Protein AF-A0AAJ4W928-F1 (afdb_monomer)

Organism: NCBI:txid1122977

Sequence (63 aa):
MRQEIQEGWAHFFLVTYWDSYDSIKAFAGDNYSIAVTYQDDEVFELLSDPFVFHHEVSQVNPI

Solvent-accessible surface area (backbone atoms only — not comparable to full-atom values): 4488 Å² total; per-residue (Å²): 123,50,78,46,80,54,100,93,42,79,48,76,52,82,85,85,89,73,98,45,71,65,60,46,31,73,73,45,37,95,58,50,48,36,67,85,78,58,87,72,41,65,84,70,70,67,78,76,62,87,59,51,88,86,79,87,80,91,74,85,80,84,130

Secondary structure (DSSP, 8-state):
-EEEEETTEEEEE-----S-HHHHHHHH-TTTTS----GGGGGGT----S-------S-----

Mean predicted aligned error: 4.12 Å

Structure (mmCIF, N/CA/C/O backbone):
data_AF-A0AAJ4W928-F1
#
_entry.id   AF-A0AAJ4W928-F1
#
loop_
_atom_site.group_PDB
_atom_site.id
_atom_site.type_symbol
_atom_site.label_atom_id
_atom_site.label_alt_id
_atom_site.label_comp_id
_atom_site.label_asym_id
_atom_site.label_entity_id
_atom_site.label_seq_id
_atom_site.pdbx_PDB_ins_code
_atom_site.Cartn_x
_atom_site.Cartn_y
_atom_site.Cartn_z
_atom_site.occupancy
_atom_site.B_iso_or_equiv
_atom_site.auth_seq_id
_atom_site.auth_comp_id
_atom_site.auth_asym_id
_atom_site.auth_atom_id
_atom_site.pdbx_PDB_model_num
ATOM 1 N N . MET A 1 1 ? 1.396 -7.023 10.734 1.00 71.19 1 MET A N 1
ATOM 2 C CA . MET A 1 1 ? 0.301 -6.063 10.973 1.00 71.19 1 MET A CA 1
ATOM 3 C C . MET A 1 1 ? 0.301 -5.737 12.455 1.00 71.19 1 MET A C 1
ATOM 5 O O . MET A 1 1 ? 0.285 -6.666 13.255 1.00 71.19 1 MET A O 1
ATOM 9 N N . ARG A 1 2 ? 0.409 -4.457 12.817 1.00 88.06 2 ARG A N 1
ATOM 10 C CA . ARG A 1 2 ? 0.289 -4.000 14.211 1.00 88.06 2 ARG A CA 1
ATOM 11 C C . ARG A 1 2 ? -1.075 -3.345 14.384 1.00 88.06 2 ARG A C 1
ATOM 13 O O . ARG A 1 2 ? -1.493 -2.619 13.489 1.00 88.06 2 ARG A O 1
ATOM 20 N N . GLN A 1 3 ? -1.732 -3.599 15.510 1.00 91.62 3 GLN A N 1
ATOM 21 C CA . GLN A 1 3 ? -3.035 -3.029 15.837 1.00 91.62 3 GLN A CA 1
ATOM 22 C C . GLN A 1 3 ? -2.951 -2.229 17.137 1.00 91.62 3 GLN A C 1
ATOM 24 O O . GLN A 1 3 ? -2.320 -2.680 18.094 1.00 91.62 3 GLN A O 1
ATOM 29 N N . GLU A 1 4 ? -3.619 -1.078 17.183 1.00 92.75 4 GLU A N 1
ATOM 30 C 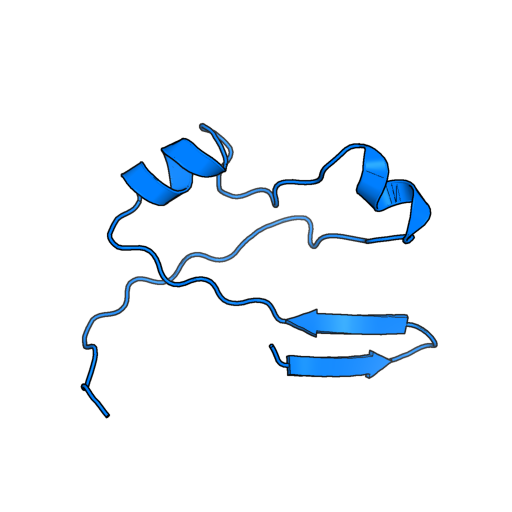CA . GLU A 1 4 ? -3.825 -0.281 18.396 1.00 92.75 4 GLU A CA 1
ATOM 31 C C . GLU A 1 4 ? -5.282 0.156 18.521 1.00 92.75 4 GLU A C 1
ATOM 33 O O . GLU A 1 4 ? -5.928 0.427 17.516 1.00 92.75 4 GLU A O 1
ATOM 38 N N . ILE A 1 5 ? -5.803 0.238 19.748 1.00 95.06 5 ILE A N 1
ATOM 39 C CA . ILE A 1 5 ? -7.147 0.766 20.012 1.00 95.06 5 ILE A CA 1
ATOM 40 C C . ILE A 1 5 ? -7.011 2.163 20.612 1.00 95.06 5 ILE A C 1
ATOM 42 O O . ILE A 1 5 ? -6.374 2.310 21.656 1.00 95.06 5 ILE A O 1
ATOM 46 N N . GLN A 1 6 ? -7.601 3.173 19.975 1.00 92.50 6 GLN A N 1
ATOM 47 C CA . GLN A 1 6 ? -7.581 4.564 20.440 1.00 92.50 6 GLN A CA 1
ATOM 48 C C . GLN A 1 6 ? -8.932 5.222 20.146 1.00 92.50 6 GLN 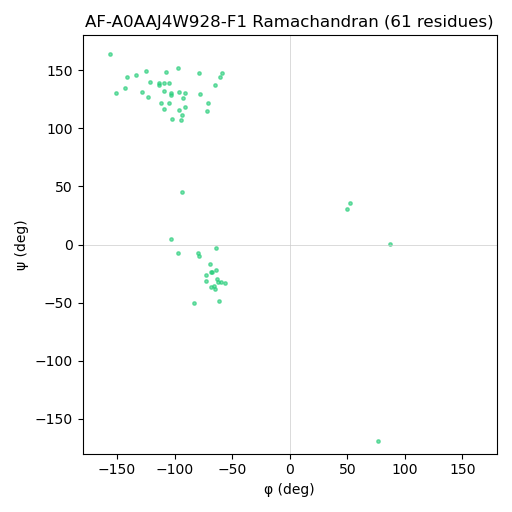A C 1
ATOM 50 O O . GLN A 1 6 ? -9.493 5.022 19.079 1.00 92.50 6 GLN A O 1
ATOM 55 N N . GLU A 1 7 ? -9.489 5.956 21.115 1.00 92.62 7 GLU A N 1
ATOM 56 C CA . GLU A 1 7 ? -10.742 6.727 20.962 1.00 92.62 7 GLU A CA 1
ATOM 57 C C . GLU A 1 7 ? -11.937 5.948 20.361 1.00 92.62 7 GLU A C 1
ATOM 59 O O . GLU A 1 7 ? -12.810 6.518 19.715 1.00 92.62 7 GLU A O 1
ATOM 64 N N . GLY A 1 8 ? -12.000 4.632 20.597 1.00 92.31 8 GLY A N 1
ATOM 65 C CA . GLY A 1 8 ? -13.060 3.760 20.071 1.00 92.31 8 GLY A CA 1
ATOM 66 C C . GLY A 1 8 ? -12.793 3.184 18.676 1.00 92.31 8 GLY A C 1
ATOM 67 O O . GLY A 1 8 ? -13.601 2.393 18.198 1.00 92.31 8 GLY A O 1
ATOM 68 N N . TRP A 1 9 ? -11.652 3.505 18.066 1.00 90.50 9 TRP A N 1
ATOM 69 C CA . TRP A 1 9 ? -11.225 3.019 16.756 1.00 90.50 9 TRP A CA 1
ATOM 70 C C . TRP A 1 9 ? -10.084 2.007 16.865 1.00 90.50 9 TRP A C 1
ATOM 72 O O . TRP A 1 9 ? -9.239 2.077 17.763 1.00 90.50 9 TRP A O 1
ATOM 82 N N . ALA A 1 10 ? -10.053 1.059 15.926 1.00 93.12 10 ALA A N 1
ATOM 83 C CA . ALA A 1 10 ? -8.927 0.157 15.729 1.00 93.12 10 ALA A CA 1
ATOM 84 C C . ALA A 1 10 ? -8.026 0.697 14.613 1.00 93.12 10 ALA A C 1
ATOM 86 O O . ALA A 1 10 ? -8.426 0.767 13.455 1.00 93.12 10 ALA A O 1
ATOM 87 N N . HIS A 1 11 ? -6.796 1.051 14.966 1.00 91.81 11 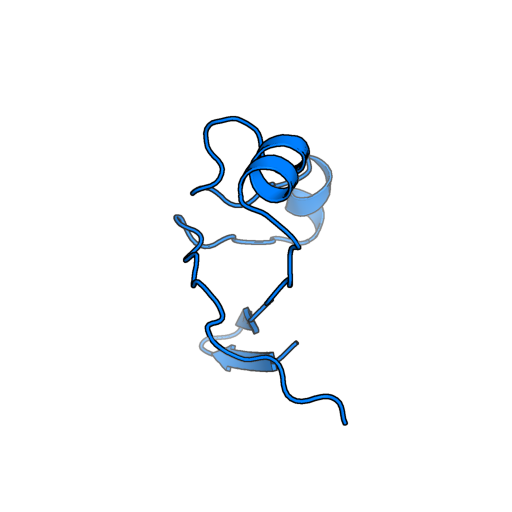HIS A N 1
ATOM 88 C CA . HIS A 1 11 ? -5.771 1.510 14.040 1.00 91.81 11 HIS A CA 1
ATOM 89 C C . HIS A 1 11 ? -4.921 0.326 13.594 1.00 91.81 11 HIS A C 1
ATOM 91 O O . HIS A 1 11 ? -4.352 -0.382 14.430 1.00 91.81 11 HIS A O 1
ATOM 97 N N . PHE A 1 12 ? -4.798 0.134 12.283 1.00 91.25 12 PHE A N 1
ATOM 98 C CA . PHE A 1 12 ? -3.988 -0.926 11.694 1.00 91.25 12 PHE A CA 1
ATOM 99 C C . PHE A 1 12 ? -2.790 -0.330 10.966 1.00 91.25 12 PHE A C 1
ATOM 101 O O . PHE A 1 12 ? -2.943 0.435 10.021 1.00 91.25 12 PHE A O 1
ATOM 108 N N . PHE A 1 13 ? -1.586 -0.730 11.370 1.00 91.44 13 PHE A N 1
ATOM 109 C CA . PHE A 1 13 ? -0.372 -0.412 10.631 1.00 91.44 13 PHE A CA 1
ATOM 110 C C . PHE A 1 13 ? -0.037 -1.559 9.676 1.00 91.44 13 PHE A C 1
ATOM 112 O O . PHE A 1 13 ? 0.315 -2.676 10.103 1.00 91.44 13 PHE A O 1
ATOM 119 N N . LEU A 1 14 ? -0.165 -1.272 8.381 1.00 91.56 14 LEU A N 1
ATOM 120 C CA . LEU A 1 14 ? 0.149 -2.182 7.290 1.00 91.56 14 LEU A CA 1
ATOM 121 C C . LEU A 1 14 ? 1.486 -1.794 6.661 1.00 91.56 14 LEU A C 1
ATOM 123 O O . LEU A 1 14 ? 1.698 -0.654 6.266 1.00 91.56 14 LEU A O 1
ATOM 127 N N . VAL A 1 15 ? 2.371 -2.777 6.534 1.00 93.25 15 VAL A N 1
ATOM 128 C CA . VAL A 1 15 ? 3.629 -2.642 5.800 1.00 93.25 15 VAL A CA 1
ATOM 129 C C . VAL A 1 15 ? 3.640 -3.722 4.739 1.00 93.25 15 VAL A C 1
ATOM 131 O O . VAL A 1 15 ? 3.434 -4.897 5.049 1.00 93.25 15 VAL A O 1
ATOM 134 N N . THR A 1 16 ? 3.872 -3.316 3.499 1.00 93.38 16 THR A N 1
ATOM 135 C CA . THR A 1 16 ? 4.065 -4.214 2.363 1.00 93.38 16 THR A CA 1
ATOM 136 C C . THR A 1 16 ? 5.499 -4.070 1.874 1.00 93.38 16 THR A C 1
ATOM 138 O O . THR A 1 16 ? 6.056 -2.974 1.871 1.00 93.38 16 THR A O 1
ATOM 141 N N . TYR A 1 17 ? 6.119 -5.194 1.528 1.00 94.12 17 TYR A N 1
ATOM 142 C CA . TYR A 1 17 ? 7.460 -5.213 0.958 1.00 94.12 17 TYR A CA 1
ATOM 143 C C . TYR A 1 17 ? 7.346 -5.444 -0.543 1.00 94.12 17 TYR A C 1
ATOM 145 O O . TYR A 1 17 ? 6.653 -6.367 -0.973 1.00 94.12 17 TYR A O 1
ATOM 153 N N . TRP A 1 18 ? 8.028 -4.607 -1.313 1.00 95.12 18 TRP A N 1
ATOM 154 C CA . TRP A 1 18 ? 8.019 -4.635 -2.769 1.00 95.12 18 TRP A CA 1
ATOM 155 C C . TRP A 1 18 ? 9.450 -4.746 -3.280 1.00 95.12 18 TRP A C 1
ATOM 157 O O . TRP A 1 18 ? 10.389 -4.264 -2.649 1.00 95.12 18 TRP A O 1
ATOM 167 N N . ASP A 1 19 ? 9.601 -5.385 -4.431 1.00 94.31 19 ASP A N 1
ATOM 168 C CA . ASP A 1 19 ? 10.867 -5.534 -5.143 1.00 94.31 19 ASP A CA 1
ATOM 169 C C . ASP A 1 19 ? 11.325 -4.225 -5.807 1.00 94.31 19 ASP A C 1
ATOM 171 O O . ASP A 1 19 ? 12.525 -3.980 -5.914 1.00 94.31 19 ASP A O 1
ATOM 175 N N . SER A 1 20 ? 10.388 -3.375 -6.245 1.00 94.12 20 SER A N 1
ATOM 176 C CA . SER A 1 20 ? 10.692 -2.089 -6.879 1.00 94.12 20 SER A CA 1
ATOM 177 C C . SER A 1 20 ? 9.555 -1.065 -6.768 1.00 94.12 20 SER A C 1
ATOM 179 O O . SER A 1 20 ? 8.396 -1.410 -6.526 1.00 94.12 20 SER A O 1
ATOM 181 N N . TYR A 1 21 ? 9.873 0.210 -7.024 1.00 93.44 21 TYR A N 1
ATOM 182 C CA . TYR A 1 21 ? 8.864 1.267 -7.181 1.00 93.44 21 TYR A CA 1
ATOM 183 C C . TYR A 1 21 ? 7.935 1.037 -8.376 1.00 93.44 21 TYR A C 1
ATOM 185 O O . TYR A 1 21 ? 6.780 1.457 -8.332 1.00 93.44 21 TYR A O 1
ATOM 193 N N . ASP A 1 22 ? 8.407 0.380 -9.434 1.00 95.75 22 ASP A N 1
ATOM 194 C CA . ASP A 1 22 ? 7.574 0.103 -10.604 1.00 95.75 22 ASP A CA 1
ATOM 195 C C . ASP A 1 22 ? 6.479 -0.914 -10.264 1.00 95.75 22 ASP A C 1
ATOM 197 O O . ASP A 1 22 ? 5.3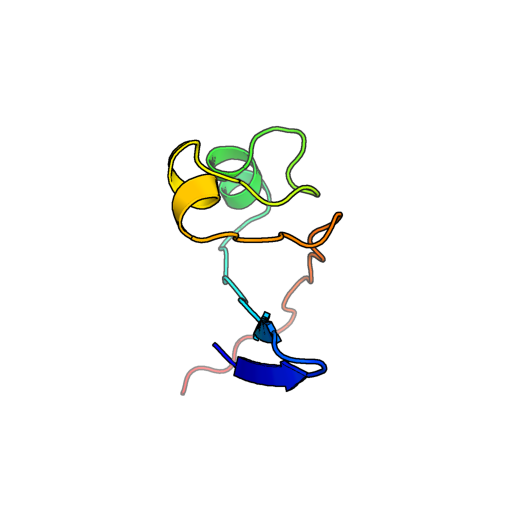38 -0.739 -10.684 1.00 95.75 22 ASP A O 1
ATOM 201 N N . SER A 1 23 ? 6.774 -1.903 -9.416 1.00 96.69 23 SER A N 1
ATOM 202 C CA . SER A 1 23 ? 5.771 -2.838 -8.893 1.00 96.69 23 SER A CA 1
ATOM 203 C C . SER A 1 23 ? 4.733 -2.138 -8.012 1.00 96.69 23 SER A C 1
ATOM 205 O O . SER A 1 23 ? 3.541 -2.426 -8.115 1.00 96.69 23 SER A O 1
ATOM 207 N N . ILE A 1 24 ? 5.165 -1.164 -7.202 1.00 95.50 24 ILE A N 1
ATOM 208 C CA . ILE A 1 24 ? 4.257 -0.320 -6.412 1.00 95.50 24 ILE A CA 1
ATOM 209 C C . ILE A 1 24 ? 3.322 0.466 -7.339 1.00 95.50 24 ILE A C 1
ATOM 211 O O . ILE A 1 24 ? 2.111 0.454 -7.137 1.00 95.50 24 ILE A O 1
ATOM 215 N N . LYS A 1 25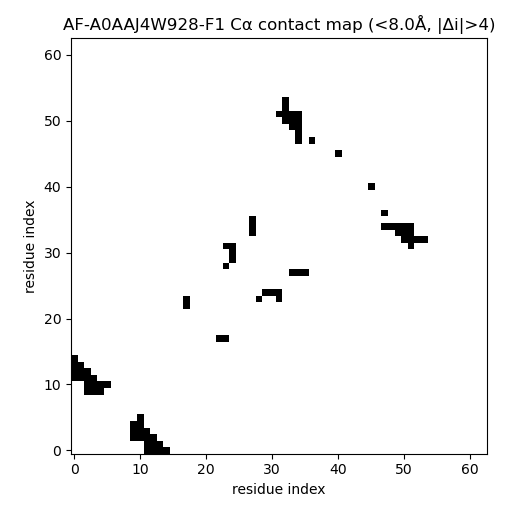 ? 3.857 1.121 -8.377 1.00 95.62 25 LYS A N 1
ATOM 216 C CA . LYS A 1 25 ? 3.058 1.881 -9.355 1.00 95.62 25 LYS A CA 1
ATOM 217 C C . LYS A 1 25 ? 2.138 0.991 -10.182 1.00 95.62 25 LYS A C 1
ATOM 219 O O . LYS A 1 25 ? 1.025 1.394 -10.490 1.00 95.62 25 LYS A O 1
ATOM 224 N N . ALA A 1 26 ? 2.565 -0.221 -10.526 1.00 96.75 26 ALA A N 1
ATOM 225 C CA . ALA A 1 26 ? 1.720 -1.177 -11.233 1.00 96.75 26 ALA A CA 1
ATOM 226 C C . ALA A 1 26 ? 0.488 -1.575 -10.403 1.00 96.75 26 ALA A C 1
ATOM 228 O O . ALA A 1 26 ? -0.573 -1.828 -10.968 1.00 96.75 26 ALA A O 1
ATOM 229 N N . PHE A 1 27 ? 0.620 -1.602 -9.073 1.00 94.81 27 PHE A N 1
ATOM 230 C CA . PHE A 1 27 ? -0.482 -1.876 -8.155 1.00 94.81 27 PHE A CA 1
ATOM 231 C C . PHE A 1 27 ? -1.331 -0.632 -7.843 1.00 94.81 27 PHE A C 1
ATOM 233 O O . PHE A 1 27 ? -2.553 -0.684 -7.939 1.00 94.81 27 PHE A O 1
ATOM 240 N N . ALA A 1 28 ? -0.697 0.483 -7.468 1.00 94.62 28 ALA A N 1
ATOM 241 C CA . ALA A 1 28 ? -1.372 1.676 -6.946 1.00 94.62 28 ALA A CA 1
ATOM 242 C C . ALA A 1 28 ? -1.639 2.773 -7.994 1.00 94.62 28 ALA A C 1
ATOM 244 O O . ALA A 1 28 ? -2.308 3.765 -7.706 1.00 94.62 28 ALA A O 1
ATOM 245 N N . GLY A 1 29 ? -1.120 2.613 -9.210 1.00 94.88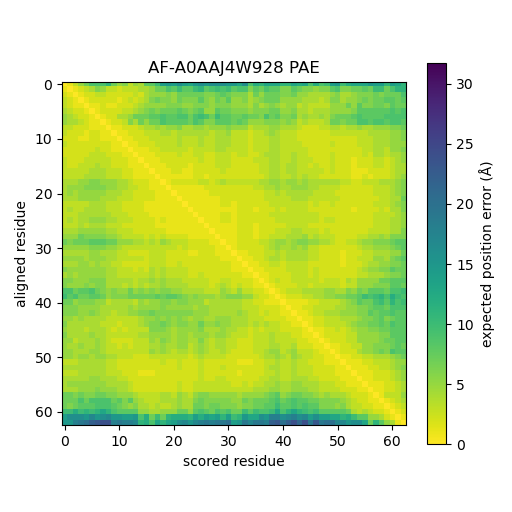 29 GLY A N 1
ATOM 246 C CA . GLY A 1 29 ? -1.130 3.633 -10.252 1.00 94.88 29 GLY A CA 1
ATOM 247 C C . GLY A 1 29 ? -0.093 4.739 -10.030 1.00 94.88 29 GLY A C 1
ATOM 248 O O . GLY A 1 29 ? 0.781 4.663 -9.164 1.00 94.88 29 GLY A O 1
ATOM 249 N N . ASP A 1 30 ? -0.201 5.807 -10.823 1.00 93.06 30 ASP A N 1
ATOM 250 C CA . ASP A 1 30 ? 0.760 6.919 -10.802 1.00 93.06 30 ASP A CA 1
ATOM 251 C C . ASP A 1 30 ? 0.710 7.742 -9.504 1.00 93.06 30 ASP A C 1
ATOM 253 O O . ASP A 1 30 ? 1.713 8.337 -9.108 1.00 93.06 30 ASP A O 1
ATOM 257 N N . ASN A 1 31 ? -0.424 7.722 -8.795 1.00 93.81 31 ASN A N 1
ATOM 258 C CA . ASN A 1 31 ? -0.607 8.371 -7.493 1.00 93.81 31 ASN A CA 1
ATOM 259 C C . ASN A 1 31 ? -0.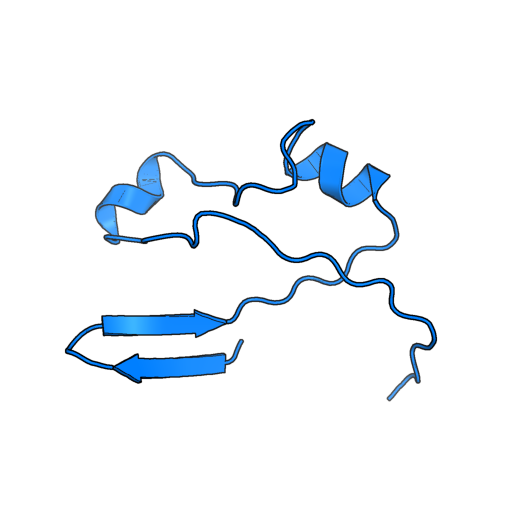331 7.403 -6.330 1.00 93.81 31 ASN A C 1
ATOM 261 O O . ASN A 1 31 ? -1.074 7.360 -5.354 1.00 93.81 31 ASN A O 1
ATOM 265 N N . TYR A 1 32 ? 0.760 6.640 -6.417 1.00 93.19 32 TYR A N 1
ATOM 266 C CA . TYR A 1 32 ? 1.157 5.624 -5.432 1.00 93.19 32 TYR A CA 1
ATOM 267 C C . TYR A 1 32 ? 1.488 6.163 -4.025 1.00 93.19 32 TYR A C 1
ATOM 269 O O . TYR A 1 32 ? 1.800 5.395 -3.114 1.00 93.19 32 TYR A O 1
ATOM 277 N N . SER A 1 33 ? 1.447 7.481 -3.826 1.00 93.06 33 SER A N 1
ATOM 278 C CA . SER A 1 33 ? 1.488 8.117 -2.508 1.00 93.06 33 SER A CA 1
ATOM 279 C C . SER A 1 33 ? 0.137 8.098 -1.787 1.00 93.06 33 SER A C 1
ATOM 281 O O . SER A 1 33 ? 0.094 8.480 -0.624 1.00 93.06 33 SER A O 1
ATOM 283 N N . ILE A 1 34 ? -0.945 7.665 -2.439 1.00 93.06 34 ILE A N 1
ATOM 284 C CA . ILE A 1 34 ? -2.289 7.531 -1.865 1.00 93.06 34 ILE A CA 1
ATOM 285 C C . ILE A 1 34 ? -2.604 6.040 -1.715 1.00 93.06 34 ILE A C 1
ATOM 287 O O . ILE A 1 34 ? -2.276 5.238 -2.591 1.00 93.06 34 ILE A O 1
ATOM 291 N N . ALA A 1 35 ? -3.230 5.659 -0.600 1.00 91.12 35 ALA A N 1
ATOM 292 C CA . ALA A 1 35 ? -3.650 4.280 -0.391 1.00 91.12 35 ALA A CA 1
ATOM 293 C C . ALA A 1 35 ? -4.725 3.877 -1.412 1.00 91.12 35 ALA A C 1
ATOM 295 O O . ALA A 1 35 ? -5.666 4.626 -1.682 1.00 91.12 35 ALA A O 1
ATOM 296 N N . VAL A 1 36 ? -4.595 2.669 -1.959 1.00 90.94 36 VAL A N 1
ATOM 297 C CA . VAL A 1 36 ? -5.641 2.074 -2.793 1.00 90.94 36 VAL A CA 1
ATOM 298 C C . VAL A 1 36 ? -6.808 1.703 -1.886 1.00 90.94 36 VAL A C 1
ATOM 300 O O . VAL A 1 36 ? -6.632 0.919 -0.956 1.00 90.94 36 VAL A O 1
ATOM 303 N N . THR A 1 37 ? -7.979 2.264 -2.173 1.00 89.31 37 THR A N 1
ATOM 304 C CA . THR A 1 37 ? -9.248 1.929 -1.520 1.00 89.31 37 THR A CA 1
ATOM 305 C C . THR A 1 37 ? -10.169 1.277 -2.540 1.00 89.31 37 THR A C 1
ATOM 307 O O . THR A 1 37 ? -10.232 1.695 -3.700 1.00 89.31 37 THR A O 1
ATOM 310 N N . TYR A 1 38 ? -10.849 0.218 -2.126 1.00 88.31 38 TYR A N 1
ATOM 311 C CA . TYR A 1 38 ? -11.831 -0.477 -2.944 1.00 88.31 38 TYR A CA 1
ATOM 312 C C . TYR A 1 38 ? -13.230 0.019 -2.602 1.00 88.31 38 TYR A C 1
ATOM 314 O O . TYR A 1 38 ? -13.500 0.438 -1.481 1.00 88.31 38 TYR A O 1
ATOM 322 N N . GLN A 1 39 ? -14.145 -0.047 -3.569 1.00 86.44 39 GLN A N 1
ATOM 323 C CA . GLN A 1 39 ? -15.516 0.439 -3.390 1.00 86.44 39 GLN A CA 1
ATOM 324 C C . GLN A 1 39 ? -16.231 -0.225 -2.200 1.00 86.44 39 GLN A C 1
ATOM 326 O O . GLN A 1 39 ? -17.028 0.414 -1.521 1.00 86.44 39 GLN A O 1
ATOM 331 N N . ASP A 1 40 ? -15.917 -1.491 -1.929 1.00 88.56 40 ASP A N 1
ATOM 332 C CA . ASP A 1 40 ? -16.529 -2.241 -0.836 1.00 88.56 40 ASP A CA 1
ATOM 333 C C . ASP A 1 40 ? -15.932 -1.894 0.540 1.00 88.56 40 ASP A C 1
ATOM 335 O O . ASP A 1 40 ? -16.502 -2.283 1.552 1.00 88.56 40 ASP A O 1
ATOM 339 N N . ASP A 1 41 ? -14.829 -1.139 0.620 1.00 89.25 41 ASP A N 1
ATOM 340 C CA . ASP A 1 41 ? -14.179 -0.799 1.896 1.00 89.25 41 ASP A CA 1
ATOM 341 C C . ASP A 1 41 ? -15.044 0.130 2.767 1.00 89.25 41 ASP A C 1
ATOM 343 O O . ASP A 1 41 ? -14.936 0.119 3.997 1.00 89.25 41 ASP A O 1
ATOM 347 N N . GLU A 1 42 ? -15.957 0.889 2.149 1.00 86.75 42 GLU A N 1
ATOM 348 C CA . GLU A 1 42 ? -16.899 1.768 2.850 1.00 86.75 42 GLU A CA 1
ATOM 349 C C . GLU A 1 42 ? -17.808 0.994 3.818 1.00 86.75 42 GLU A C 1
ATOM 351 O O . GLU A 1 42 ? -18.146 1.514 4.881 1.00 86.75 42 GLU A O 1
ATOM 356 N N . VAL A 1 43 ? -18.158 -0.267 3.516 1.00 92.06 43 VAL A N 1
ATOM 357 C CA . VAL A 1 43 ? -19.027 -1.087 4.391 1.00 92.06 43 VAL A CA 1
ATOM 358 C C . VAL A 1 43 ? -18.341 -1.478 5.702 1.00 92.06 43 VAL A C 1
ATOM 360 O O . VAL A 1 43 ? -19.008 -1.893 6.649 1.00 92.06 43 VAL A O 1
ATOM 363 N N . PHE A 1 44 ? -17.014 -1.360 5.744 1.00 89.00 44 PHE A N 1
ATOM 364 C CA . PHE A 1 44 ? -16.179 -1.636 6.906 1.00 89.00 44 PHE A CA 1
ATOM 365 C C . PHE A 1 44 ? -15.708 -0.355 7.605 1.00 89.00 44 PHE A C 1
ATOM 367 O O . PHE A 1 44 ? -14.911 -0.447 8.537 1.00 89.00 44 PHE A O 1
ATOM 374 N N . GLU A 1 45 ? -16.179 0.818 7.159 1.00 88.88 45 GLU A N 1
ATOM 375 C CA . GLU A 1 45 ? -15.779 2.132 7.678 1.00 88.88 45 GLU A CA 1
ATOM 376 C C . GLU A 1 45 ? -14.247 2.310 7.698 1.00 88.88 45 GLU A C 1
ATOM 378 O O . GLU A 1 45 ? -13.677 2.914 8.609 1.00 88.88 45 GLU A O 1
ATOM 383 N N . LEU A 1 46 ? -13.557 1.753 6.693 1.00 89.06 46 LEU A N 1
ATOM 384 C CA . LEU A 1 46 ? -12.103 1.836 6.604 1.00 89.06 46 LEU A CA 1
ATOM 385 C C . LEU A 1 46 ? -11.673 3.253 6.230 1.00 89.06 46 LEU A C 1
ATOM 387 O O .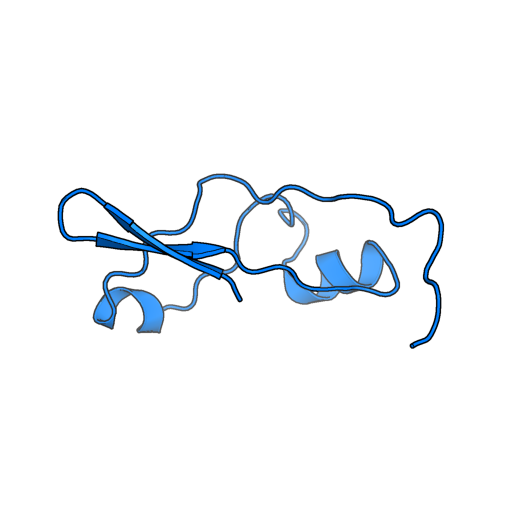 LEU A 1 46 ? -11.915 3.742 5.128 1.00 89.06 46 LEU A O 1
ATOM 391 N N . LEU A 1 47 ? -10.975 3.895 7.161 1.00 88.94 47 LEU A N 1
ATOM 392 C CA . LEU A 1 47 ? -10.391 5.214 6.975 1.00 88.94 47 LEU A CA 1
ATOM 393 C C . LEU A 1 47 ? -8.895 5.055 6.707 1.00 88.94 47 LEU A C 1
ATOM 395 O O . LEU A 1 47 ? -8.128 4.695 7.599 1.00 88.94 47 LEU A O 1
ATOM 399 N N . SER A 1 48 ? -8.489 5.300 5.462 1.00 90.62 48 SER A N 1
ATOM 400 C CA . SER A 1 48 ? -7.073 5.317 5.090 1.00 90.62 48 SER A CA 1
ATOM 401 C C . SER A 1 48 ? -6.415 6.632 5.493 1.00 90.62 48 SER A C 1
ATOM 403 O O . SER A 1 48 ? -7.031 7.698 5.417 1.00 90.62 48 SER A O 1
ATOM 405 N N . ASP A 1 49 ? -5.132 6.565 5.846 1.00 89.38 49 ASP A N 1
ATOM 406 C CA . ASP A 1 49 ? -4.305 7.762 5.945 1.00 89.38 49 ASP A CA 1
ATOM 407 C C . ASP A 1 49 ? -4.274 8.497 4.593 1.00 89.38 49 ASP A C 1
ATOM 409 O O . ASP A 1 49 ? -4.290 7.862 3.532 1.00 89.38 49 ASP A O 1
ATOM 413 N N . PRO A 1 50 ? -4.179 9.838 4.594 1.00 89.19 50 PRO A N 1
ATOM 414 C CA . PRO A 1 50 ? -4.163 10.618 3.358 1.00 89.19 50 PRO A CA 1
ATOM 415 C C . PRO A 1 50 ? -2.936 10.323 2.485 1.00 89.19 50 PRO A C 1
ATOM 417 O O . PRO A 1 50 ? -2.975 10.577 1.282 1.00 89.19 50 PRO A O 1
ATOM 420 N N . PHE A 1 51 ? -1.855 9.802 3.082 1.00 92.88 51 PHE A N 1
ATOM 421 C CA . PHE A 1 51 ? -0.612 9.491 2.388 1.00 92.88 51 PHE A CA 1
ATOM 422 C C . PHE A 1 51 ? 0.027 8.190 2.877 1.00 92.88 51 PHE A C 1
ATOM 424 O O . PHE A 1 51 ? 0.048 7.897 4.070 1.00 92.88 51 PHE A O 1
ATOM 431 N N . VAL A 1 52 ? 0.630 7.463 1.938 1.00 94.31 52 VAL A N 1
ATOM 432 C CA . VAL A 1 52 ? 1.471 6.289 2.175 1.00 94.31 52 VAL A CA 1
ATOM 433 C C . VAL A 1 52 ? 2.938 6.710 2.184 1.00 94.31 52 VAL A C 1
ATOM 435 O O . VAL A 1 52 ? 3.415 7.386 1.269 1.00 94.31 52 VAL A O 1
ATOM 438 N N . PHE A 1 53 ? 3.674 6.274 3.206 1.00 93.31 53 PHE A N 1
ATOM 439 C CA . PHE A 1 53 ? 5.115 6.486 3.305 1.00 93.31 53 PHE A CA 1
ATOM 440 C C . PHE A 1 53 ? 5.885 5.328 2.665 1.00 93.31 53 PHE A C 1
ATOM 442 O O . PHE A 1 53 ? 5.647 4.161 2.976 1.00 93.31 53 PHE A O 1
ATOM 449 N N . HIS A 1 54 ? 6.842 5.666 1.800 1.00 93.88 54 HIS A N 1
ATOM 450 C CA . HIS A 1 54 ? 7.703 4.709 1.106 1.00 93.88 54 HIS A CA 1
ATOM 451 C C . HIS A 1 54 ? 9.125 4.797 1.651 1.00 93.88 54 HIS A C 1
ATOM 453 O O . HIS A 1 54 ? 9.684 5.888 1.768 1.00 93.88 54 HIS A O 1
ATOM 459 N N . HIS A 1 55 ? 9.712 3.647 1.969 1.00 94.06 55 HIS A N 1
ATOM 460 C CA . HIS A 1 55 ? 11.065 3.553 2.504 1.00 94.06 55 HIS A CA 1
ATOM 461 C C . HIS A 1 55 ? 11.884 2.560 1.686 1.00 94.06 55 HIS A C 1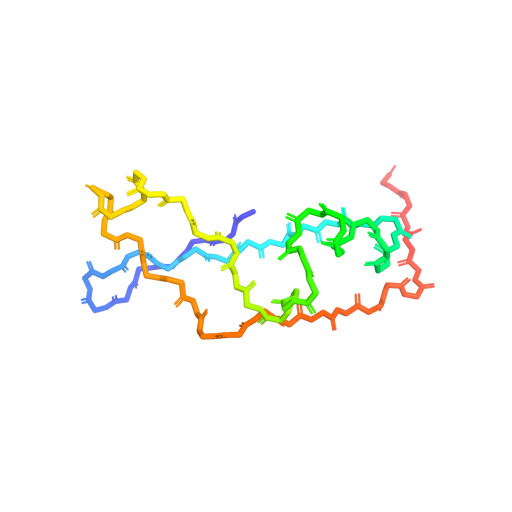
ATOM 463 O O . HIS A 1 55 ? 11.448 1.435 1.446 1.00 94.06 55 HIS A O 1
ATOM 469 N N . GLU A 1 56 ? 13.089 2.966 1.290 1.00 94.19 56 GLU A N 1
ATOM 470 C CA . GLU A 1 56 ? 14.051 2.064 0.668 1.00 94.19 56 GLU A CA 1
ATOM 471 C C . GLU A 1 56 ? 14.718 1.195 1.738 1.00 94.19 56 GLU A C 1
ATOM 473 O O . GLU A 1 56 ? 15.205 1.691 2.758 1.00 94.19 56 GLU A O 1
ATOM 478 N N . VAL A 1 57 ? 14.734 -0.117 1.509 1.00 93.25 57 VAL A N 1
ATOM 479 C CA . VAL A 1 57 ? 15.359 -1.078 2.417 1.00 93.25 57 VAL A CA 1
ATOM 480 C C . VAL A 1 57 ? 16.786 -1.336 1.948 1.00 93.25 57 VAL A C 1
ATOM 482 O O . VAL A 1 57 ? 17.005 -2.019 0.954 1.00 93.25 57 VAL A O 1
ATOM 485 N N . SER A 1 58 ? 17.763 -0.803 2.681 1.00 91.88 58 SER A N 1
ATOM 486 C CA . SER A 1 58 ? 19.187 -0.910 2.332 1.00 91.88 58 SER A CA 1
ATOM 487 C C . SER A 1 58 ? 19.777 -2.306 2.542 1.00 91.88 58 SER A C 1
ATOM 489 O O . SER A 1 58 ? 20.758 -2.668 1.895 1.00 91.88 58 SER A O 1
ATOM 491 N N . GLN A 1 59 ? 19.201 -3.095 3.451 1.00 92.44 59 GLN A N 1
ATOM 492 C CA . GLN A 1 59 ? 19.647 -4.450 3.744 1.00 92.44 59 GLN A CA 1
ATOM 493 C C . GLN A 1 59 ? 18.477 -5.303 4.227 1.00 92.44 59 GLN A C 1
ATOM 495 O O . GLN A 1 59 ? 17.762 -4.933 5.158 1.00 92.44 59 GLN A O 1
ATOM 500 N N . VAL A 1 60 ? 18.331 -6.482 3.627 1.00 89.25 60 VAL A N 1
ATOM 501 C CA . VAL A 1 60 ? 17.444 -7.538 4.116 1.00 89.25 60 VAL A CA 1
ATOM 502 C C . VAL A 1 60 ? 18.322 -8.652 4.657 1.00 89.25 60 VAL A C 1
ATOM 504 O O . VAL A 1 60 ? 19.090 -9.259 3.913 1.00 89.25 60 VAL A O 1
ATOM 507 N N . ASN A 1 61 ? 18.219 -8.913 5.955 1.00 90.50 61 ASN A N 1
ATOM 508 C CA . ASN A 1 61 ? 18.863 -10.072 6.554 1.00 90.50 61 ASN A CA 1
ATOM 509 C C . ASN A 1 61 ? 17.870 -11.237 6.511 1.00 90.50 61 ASN A C 1
ATOM 511 O O . ASN A 1 61 ? 16.794 -11.108 7.102 1.00 90.50 61 ASN A O 1
ATOM 515 N N . PRO A 1 62 ? 18.182 -12.341 5.809 1.00 84.19 62 PRO A N 1
ATOM 516 C CA . PRO A 1 62 ? 17.345 -13.530 5.873 1.00 84.19 62 PRO A CA 1
ATOM 517 C C . PRO A 1 62 ? 17.293 -14.054 7.316 1.00 84.19 62 PRO A C 1
ATOM 519 O O . PRO A 1 62 ? 18.275 -13.939 8.055 1.00 84.19 62 PRO A O 1
ATOM 522 N N . ILE A 1 63 ? 16.122 -14.573 7.698 1.00 73.06 63 ILE A N 1
ATOM 523 C CA . ILE A 1 63 ? 15.861 -15.213 8.999 1.00 73.06 63 ILE A CA 1
ATOM 524 C C . ILE A 1 63 ? 16.576 -16.562 9.064 1.00 73.06 63 ILE A C 1
ATOM 526 O O . ILE A 1 63 ? 16.523 -17.293 8.047 1.00 73.06 63 ILE A O 1
#

pLDDT: mean 91.42, std 4.35, range [71.19, 96.75]

Foldseek 3Di:
DDWDDDPNDIDDDDDDDDPDVVVLCVVCNPPSQADDDDPCCVVVVDDDDRGDDDDDDPDDDDD

Radius of gyration: 14.16 Å; Cα contacts (8 Å, |Δi|>4): 42; chains: 1; bounding box: 39×26×32 Å